Protein AF-A0A7J3FMJ5-F1 (afdb_monomer_lite)

Secondary structure (DSSP, 8-state):
--------SSSSSSS----------------S-TTTEEEEEEEEEPB-TTS-BSS-TTS---TT-EEEEEEEEEE-TTSEEEEEEEE--TTTEEEEEEEE-SSSEEEEEEEE-TTPPSS----EEEEEEE------------

Sequence (142 aa):
MRKACAALLSFMLLLLLCPAKPASSVEVQEYGDWMYIRATTVVSPLIDEYGWPTMNPDGTFYPNDAFKLGYIVEVDPSVNFEDVEVSYDWRTFIASDMSGWGGTSGYASFRVSLYAQPGTYAFTVTARANRTVDLGGSRGSS

Foldseek 3Di:
DDDDDDDDDPDPDPPPPPVPLPPPPPVPDDDDPVPFKDKDKDKAFDADPVRDGQADPSRHHDAFTKIKIKMAMGGHPQKAWDWKDKDWDCVQKPWPACPQGIDNIGMTMITGHNPHDDDDIDMDMDTDIGGDPCPPPPPPDD

Structure (mmCIF, N/CA/C/O backbone):
data_AF-A0A7J3FMJ5-F1
#
_entry.id   AF-A0A7J3FMJ5-F1
#
loop_
_atom_site.group_PDB
_atom_site.id
_atom_site.type_symbol
_atom_site.label_atom_id
_atom_site.label_alt_id
_atom_site.label_comp_id
_atom_site.label_asym_id
_atom_site.label_entity_id
_atom_site.label_seq_id
_atom_site.pdbx_PDB_ins_code
_atom_site.Cartn_x
_atom_site.Cartn_y
_atom_site.Cartn_z
_atom_site.occupancy
_atom_site.B_iso_or_equiv
_atom_site.auth_seq_id
_atom_site.auth_comp_id
_atom_site.auth_asym_id
_atom_site.auth_atom_id
_atom_site.pdbx_PDB_model_num
ATOM 1 N N . MET A 1 1 ? 21.664 -13.692 72.810 1.00 40.34 1 MET A N 1
ATOM 2 C CA . MET A 1 1 ? 22.157 -14.537 71.699 1.00 40.34 1 MET A CA 1
ATOM 3 C C . MET A 1 1 ? 21.304 -14.276 70.469 1.00 40.34 1 MET A C 1
ATOM 5 O O . MET A 1 1 ? 20.112 -14.048 70.602 1.00 40.34 1 MET A O 1
ATOM 9 N N . ARG A 1 2 ? 21.959 -14.200 69.309 1.00 44.50 2 ARG A N 1
ATOM 10 C CA . ARG A 1 2 ? 21.443 -13.763 68.003 1.00 44.50 2 ARG A CA 1
ATOM 11 C C . ARG A 1 2 ? 20.377 -14.719 67.448 1.00 44.50 2 ARG A C 1
ATOM 13 O O . ARG A 1 2 ? 20.531 -15.922 67.625 1.00 44.50 2 ARG A O 1
ATOM 20 N N . LYS A 1 3 ? 19.428 -14.189 66.666 1.00 41.38 3 LYS A N 1
ATOM 21 C CA . LYS A 1 3 ? 19.185 -14.578 65.259 1.00 41.38 3 LYS A CA 1
ATOM 22 C C . LYS A 1 3 ? 18.174 -13.616 64.621 1.00 41.38 3 LYS A C 1
ATOM 24 O O . LYS A 1 3 ? 16.982 -13.674 64.886 1.00 41.38 3 LYS A O 1
ATOM 29 N N . ALA A 1 4 ? 18.706 -12.711 63.802 1.00 48.16 4 ALA A N 1
ATOM 30 C CA . ALA A 1 4 ? 17.960 -11.955 62.808 1.00 48.16 4 ALA A CA 1
ATOM 31 C C . ALA A 1 4 ? 17.526 -12.904 61.679 1.00 48.16 4 ALA A C 1
ATOM 33 O O . ALA A 1 4 ? 18.305 -13.774 61.283 1.00 48.16 4 ALA A O 1
ATOM 34 N N . CYS A 1 5 ? 16.316 -12.734 61.153 1.00 42.12 5 CYS A N 1
ATOM 35 C CA . CYS A 1 5 ? 15.890 -13.392 59.925 1.00 42.12 5 CYS A CA 1
ATOM 36 C C . CYS A 1 5 ? 14.998 -12.461 59.103 1.00 42.12 5 CYS A C 1
ATOM 38 O O . CYS A 1 5 ? 14.047 -11.888 59.623 1.00 42.12 5 CYS A O 1
ATOM 40 N N . ALA A 1 6 ? 15.345 -12.381 57.819 1.00 46.75 6 ALA A N 1
ATOM 41 C CA . ALA A 1 6 ? 14.532 -11.929 56.696 1.00 46.75 6 ALA A CA 1
ATOM 42 C C . ALA A 1 6 ? 14.132 -10.444 56.664 1.00 46.75 6 ALA A C 1
ATOM 44 O O . ALA A 1 6 ? 12.973 -10.064 56.794 1.00 46.75 6 ALA A O 1
ATOM 45 N N . ALA A 1 7 ? 15.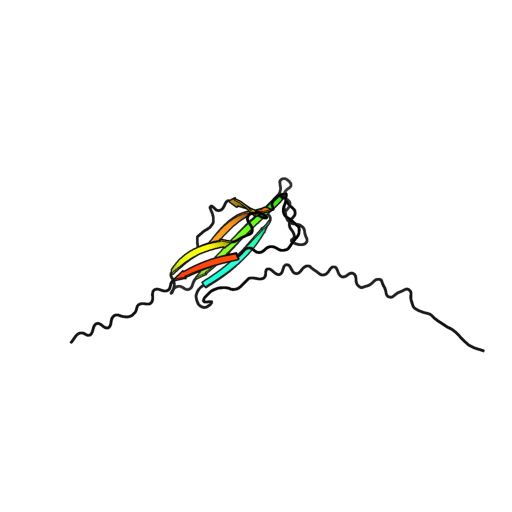127 -9.614 56.358 1.00 44.84 7 ALA A N 1
ATOM 46 C CA . ALA A 1 7 ? 14.912 -8.466 55.490 1.00 44.84 7 ALA A CA 1
ATOM 47 C C . ALA A 1 7 ? 14.637 -8.929 54.040 1.00 44.84 7 ALA A C 1
ATOM 49 O O . ALA A 1 7 ? 15.062 -10.014 53.646 1.00 44.84 7 ALA A O 1
ATOM 50 N N . LEU A 1 8 ? 14.034 -8.027 53.257 1.00 46.19 8 LEU A N 1
ATOM 51 C CA . LEU A 1 8 ? 14.088 -7.958 51.787 1.00 46.19 8 LEU A CA 1
ATOM 52 C C . LEU A 1 8 ? 13.274 -8.992 50.995 1.00 46.19 8 LEU A C 1
ATOM 54 O O . LEU A 1 8 ? 13.830 -9.882 50.363 1.00 46.19 8 LEU A O 1
ATOM 58 N N . LEU A 1 9 ? 11.957 -8.796 50.901 1.00 43.16 9 LEU A N 1
ATOM 59 C CA . LEU A 1 9 ? 11.187 -9.407 49.804 1.00 43.16 9 LEU A CA 1
ATOM 60 C C . LEU A 1 9 ? 10.005 -8.560 49.309 1.00 43.16 9 LEU A C 1
ATOM 62 O O . LEU A 1 9 ? 9.034 -9.093 48.792 1.00 43.16 9 LEU A O 1
ATOM 66 N N . SER A 1 10 ? 10.073 -7.232 49.467 1.00 44.75 10 SER A N 1
ATOM 67 C CA . SER A 1 10 ? 8.941 -6.348 49.133 1.00 44.75 10 SER A CA 1
ATOM 68 C C . SER A 1 10 ? 9.301 -5.112 48.299 1.00 44.75 10 SER A C 1
ATOM 70 O O . SER A 1 10 ? 8.491 -4.196 48.206 1.00 44.75 10 SER A O 1
ATOM 72 N N . PHE A 1 11 ? 10.488 -5.050 47.686 1.00 41.25 11 PHE A N 1
ATOM 73 C CA . PHE A 1 11 ? 10.911 -3.847 46.942 1.00 41.25 11 PHE A CA 1
ATOM 74 C C . PHE A 1 11 ? 11.569 -4.120 45.580 1.00 41.25 11 PHE A C 1
ATOM 76 O O . PHE A 1 11 ? 12.211 -3.247 45.008 1.00 41.25 11 PHE A O 1
ATOM 83 N N . MET A 1 12 ? 11.406 -5.332 45.045 1.00 42.91 12 MET A N 1
ATOM 84 C CA . MET A 1 12 ? 11.973 -5.744 43.754 1.00 42.91 12 MET A CA 1
ATOM 85 C C . MET A 1 12 ? 10.954 -6.526 42.916 1.00 42.91 12 MET A C 1
ATOM 87 O O . MET A 1 12 ? 11.233 -7.587 42.375 1.00 42.91 12 MET A O 1
ATOM 91 N N . LEU A 1 13 ? 9.732 -6.005 42.821 1.00 42.28 13 LEU A N 1
ATOM 92 C CA . LEU A 1 13 ? 8.751 -6.491 41.847 1.00 42.28 13 LEU A CA 1
ATOM 93 C C . LEU A 1 13 ? 7.909 -5.333 41.298 1.00 42.28 13 LEU A C 1
ATOM 95 O O . LEU A 1 13 ? 6.690 -5.410 41.231 1.00 42.28 13 LEU A O 1
ATOM 99 N N . LEU A 1 14 ? 8.567 -4.218 40.962 1.00 45.19 14 LEU A N 1
ATOM 100 C CA . LEU A 1 14 ? 7.906 -3.042 40.385 1.00 45.19 14 LEU A CA 1
ATOM 101 C C . LEU A 1 14 ? 8.765 -2.333 39.321 1.00 45.19 14 LEU A C 1
ATOM 103 O O . LEU A 1 14 ? 8.745 -1.112 39.226 1.00 45.19 14 LEU A O 1
ATOM 107 N N . LEU A 1 15 ? 9.565 -3.081 38.549 1.00 46.34 15 LEU A N 1
ATOM 108 C CA . LEU A 1 15 ? 10.499 -2.489 37.576 1.00 46.34 15 LEU A CA 1
ATOM 109 C C . LEU A 1 15 ? 10.658 -3.246 36.245 1.00 46.34 15 LEU A C 1
ATOM 111 O O . LEU A 1 15 ? 11.675 -3.083 35.586 1.00 46.34 15 LEU A O 1
ATOM 115 N N . LEU A 1 16 ? 9.675 -4.039 35.805 1.00 46.44 16 LEU A N 1
ATOM 116 C CA . LEU A 1 16 ? 9.738 -4.703 34.488 1.00 46.44 16 LEU A CA 1
ATOM 117 C C . LEU A 1 16 ? 8.382 -4.755 33.759 1.00 46.44 16 LEU A C 1
ATOM 119 O O . LEU A 1 16 ? 8.029 -5.751 33.142 1.00 46.44 16 LEU A O 1
ATOM 123 N N . LEU A 1 17 ? 7.629 -3.654 33.783 1.00 46.88 17 LEU A N 1
ATOM 124 C CA . LEU A 1 17 ? 6.648 -3.360 32.731 1.00 46.88 17 LEU A CA 1
ATOM 125 C C . LEU A 1 17 ? 7.280 -2.337 31.785 1.00 46.88 17 LEU A C 1
ATOM 127 O O . LEU A 1 17 ? 6.888 -1.176 31.739 1.00 46.88 17 LEU A O 1
ATOM 131 N N . CYS A 1 18 ? 8.307 -2.766 31.047 1.00 41.47 18 CYS A N 1
ATOM 132 C CA . CYS A 1 18 ? 8.585 -2.118 29.772 1.00 41.47 18 CYS A CA 1
ATOM 133 C C . CYS A 1 18 ? 7.378 -2.429 28.881 1.00 41.47 18 CYS A C 1
ATOM 135 O O . CYS A 1 18 ? 7.146 -3.615 28.629 1.00 41.47 18 CYS A O 1
ATOM 137 N N . PRO A 1 19 ? 6.608 -1.445 28.381 1.00 45.78 19 PRO A N 1
ATOM 138 C CA . PRO A 1 19 ? 5.838 -1.708 27.182 1.00 45.78 19 PRO A CA 1
ATOM 139 C C . PRO A 1 19 ? 6.877 -2.087 26.129 1.00 45.78 19 PRO A C 1
ATOM 141 O O . PRO A 1 19 ? 7.730 -1.275 25.762 1.00 45.78 19 PRO A O 1
ATOM 144 N N . ALA A 1 20 ? 6.885 -3.362 25.737 1.00 50.00 20 ALA A N 1
ATOM 145 C CA . ALA A 1 20 ? 7.608 -3.791 24.560 1.00 50.00 20 ALA A CA 1
ATOM 146 C C . ALA A 1 20 ? 7.129 -2.865 23.449 1.00 50.00 20 ALA A C 1
ATOM 148 O O . ALA A 1 20 ? 5.957 -2.892 23.084 1.00 50.00 20 ALA A O 1
ATOM 149 N N . LYS A 1 21 ? 8.011 -1.965 23.009 1.00 39.75 21 LYS A N 1
ATOM 150 C CA . LYS A 1 21 ? 7.793 -1.136 21.834 1.00 39.75 21 LYS A CA 1
ATOM 151 C C . LYS A 1 21 ? 7.372 -2.122 20.744 1.00 39.75 21 LYS A C 1
ATOM 153 O O . LYS A 1 21 ? 8.201 -2.985 20.437 1.00 39.75 21 LYS A O 1
ATOM 158 N N . PRO A 1 22 ? 6.127 -2.098 20.232 1.00 46.22 22 PRO A N 1
ATOM 159 C CA . PRO A 1 22 ? 5.824 -2.922 19.086 1.00 46.22 22 PRO A CA 1
ATOM 160 C C . PRO A 1 22 ? 6.773 -2.417 18.010 1.00 46.22 22 PRO A C 1
ATOM 162 O O . PRO A 1 22 ? 6.748 -1.248 17.620 1.00 46.22 22 PRO A O 1
ATOM 165 N N . ALA A 1 23 ? 7.723 -3.267 17.635 1.00 42.94 23 ALA A N 1
ATOM 166 C CA . ALA A 1 23 ? 8.428 -3.064 16.401 1.00 42.94 23 ALA A CA 1
ATOM 167 C C . ALA A 1 23 ? 7.322 -3.106 15.351 1.00 42.94 23 ALA A C 1
ATOM 169 O O . ALA A 1 23 ? 6.763 -4.167 15.084 1.00 42.94 23 ALA A O 1
ATOM 170 N N . SER A 1 24 ? 6.969 -1.956 14.787 1.00 42.03 24 SER A N 1
ATOM 171 C CA . SER A 1 24 ? 6.407 -1.917 13.449 1.00 42.03 24 SER A CA 1
ATOM 172 C C . SER A 1 24 ? 7.510 -2.409 12.514 1.00 42.03 24 SER A C 1
ATOM 174 O O . SER A 1 24 ? 8.164 -1.645 11.809 1.00 42.03 24 SER A O 1
ATOM 176 N N . SER A 1 25 ? 7.802 -3.709 12.575 1.00 36.41 25 SER A N 1
ATOM 177 C CA . SER A 1 25 ? 8.568 -4.374 11.546 1.00 36.41 25 SER A CA 1
ATOM 178 C C . SER A 1 25 ? 7.631 -4.435 10.357 1.00 36.41 25 SER A C 1
ATOM 180 O O . SER A 1 25 ? 6.811 -5.341 10.221 1.00 36.41 25 SER A O 1
ATOM 182 N N . VAL A 1 26 ? 7.725 -3.416 9.512 1.00 39.09 26 VAL A N 1
ATOM 183 C CA . VAL A 1 26 ? 7.465 -3.606 8.095 1.00 39.09 26 VAL A CA 1
ATOM 184 C C . VAL A 1 26 ? 8.504 -4.637 7.665 1.00 39.09 26 VAL A C 1
ATOM 186 O O . VAL A 1 26 ? 9.650 -4.294 7.383 1.00 39.09 26 VAL A O 1
ATOM 189 N N . GLU A 1 27 ? 8.150 -5.920 7.745 1.00 31.56 27 GLU A N 1
ATOM 190 C CA . GLU A 1 27 ? 8.895 -6.947 7.034 1.00 31.56 27 GLU A CA 1
ATOM 191 C C . GLU A 1 27 ? 8.679 -6.649 5.557 1.00 31.56 27 GLU A C 1
ATOM 193 O O . GLU A 1 27 ? 7.637 -6.946 4.974 1.00 31.56 27 GLU A O 1
ATOM 198 N N . VAL A 1 28 ? 9.654 -5.960 4.969 1.00 40.00 28 VAL A N 1
ATOM 199 C CA . VAL A 1 28 ? 9.767 -5.868 3.522 1.00 40.00 28 VAL A CA 1
ATOM 200 C C . VAL A 1 28 ? 10.086 -7.282 3.067 1.00 40.00 28 VAL A C 1
ATOM 202 O O . VAL A 1 28 ? 11.200 -7.765 3.250 1.00 40.00 28 VAL A O 1
ATOM 205 N N . GLN A 1 29 ? 9.073 -7.984 2.566 1.00 34.41 29 GLN A N 1
ATOM 206 C CA . GLN A 1 29 ? 9.279 -9.306 2.009 1.00 34.41 29 GLN A CA 1
ATOM 207 C C . GLN A 1 29 ? 9.856 -9.158 0.601 1.00 34.41 29 GLN A C 1
ATOM 209 O O . GLN A 1 29 ? 9.264 -8.559 -0.295 1.00 34.41 29 GLN A O 1
ATOM 214 N N . GLU A 1 30 ? 11.062 -9.683 0.459 1.00 40.75 30 GLU A N 1
ATOM 215 C CA . GLU A 1 30 ? 11.980 -9.469 -0.646 1.00 40.75 30 GLU A CA 1
ATOM 216 C C . GLU A 1 30 ? 11.767 -10.517 -1.769 1.00 40.75 30 GLU A C 1
ATOM 218 O O . GLU A 1 30 ? 12.114 -11.681 -1.585 1.00 40.75 30 GLU A O 1
ATOM 223 N N . TYR A 1 31 ? 11.218 -10.141 -2.941 1.00 37.06 31 TYR A N 1
ATOM 224 C CA . TYR A 1 31 ? 11.038 -11.051 -4.097 1.00 37.06 31 TYR A CA 1
ATOM 225 C C . TYR A 1 31 ? 11.422 -10.403 -5.444 1.00 37.06 31 TYR A C 1
ATOM 227 O O . TYR A 1 31 ? 10.854 -9.380 -5.818 1.00 37.06 31 TYR A O 1
ATOM 235 N N . GLY A 1 32 ? 12.338 -11.028 -6.199 1.00 47.25 32 GLY A N 1
ATOM 236 C CA . GLY A 1 32 ? 12.712 -10.638 -7.572 1.00 47.25 32 GLY A CA 1
ATOM 237 C C . GLY A 1 32 ? 14.195 -10.864 -7.896 1.00 47.25 32 GLY A C 1
ATOM 238 O O . GLY A 1 32 ? 14.963 -11.225 -7.013 1.00 47.25 32 GLY A O 1
ATOM 239 N N . ASP A 1 33 ? 14.615 -10.650 -9.147 1.00 51.34 33 ASP A N 1
ATOM 240 C CA . ASP A 1 33 ? 16.038 -10.528 -9.507 1.00 51.34 33 ASP A CA 1
ATOM 241 C C . ASP A 1 33 ? 16.537 -9.135 -9.075 1.00 51.34 33 ASP A C 1
ATOM 243 O O . ASP A 1 33 ? 16.481 -8.154 -9.821 1.00 51.34 33 ASP A O 1
ATOM 247 N N . TRP A 1 34 ? 17.014 -9.059 -7.829 1.00 55.25 34 TRP A N 1
ATOM 248 C CA . TRP A 1 34 ? 17.457 -7.859 -7.093 1.00 55.25 34 TRP A CA 1
ATOM 249 C C . TRP A 1 34 ? 18.432 -6.941 -7.829 1.00 55.25 34 TRP A C 1
ATOM 251 O O . TRP A 1 34 ? 18.626 -5.799 -7.420 1.00 55.25 34 TRP A O 1
ATOM 261 N N . MET A 1 35 ? 19.085 -7.426 -8.885 1.00 59.78 35 MET A N 1
ATOM 262 C CA . MET A 1 35 ? 20.033 -6.614 -9.639 1.00 59.78 35 MET A CA 1
ATOM 263 C C . MET A 1 35 ? 19.372 -5.469 -10.408 1.00 59.78 35 MET A C 1
ATOM 265 O O . MET A 1 35 ? 20.060 -4.491 -10.682 1.00 59.78 35 MET A O 1
ATOM 269 N N . TYR A 1 36 ? 18.084 -5.572 -10.758 1.00 70.88 36 TYR A N 1
ATOM 270 C CA . TYR A 1 36 ? 17.484 -4.662 -11.742 1.00 70.88 36 TYR A CA 1
ATOM 271 C C . TYR A 1 36 ? 16.147 -4.038 -11.338 1.00 70.88 36 TYR A C 1
ATOM 273 O O . TYR A 1 36 ? 15.686 -3.126 -12.022 1.00 70.88 36 TYR A O 1
ATOM 281 N N . ILE A 1 37 ? 15.519 -4.502 -10.254 1.00 82.94 37 ILE A N 1
ATOM 282 C CA . ILE A 1 37 ? 14.255 -3.947 -9.768 1.00 82.94 37 ILE A CA 1
ATOM 283 C C . ILE A 1 37 ? 14.194 -3.961 -8.240 1.00 82.94 37 ILE A C 1
ATOM 285 O O . ILE A 1 37 ? 14.539 -4.953 -7.598 1.00 82.94 37 ILE A O 1
ATOM 289 N N . ARG A 1 38 ? 13.729 -2.858 -7.652 1.00 86.44 38 ARG A N 1
ATOM 290 C CA . ARG A 1 38 ? 13.478 -2.724 -6.213 1.00 86.44 38 ARG A CA 1
ATOM 291 C C . ARG A 1 38 ? 12.170 -1.977 -5.993 1.00 86.44 38 ARG A C 1
ATOM 293 O O . ARG A 1 38 ? 12.006 -0.877 -6.501 1.00 86.44 38 ARG A O 1
ATOM 300 N N . ALA A 1 39 ? 11.270 -2.534 -5.186 1.00 87.50 39 ALA A N 1
ATOM 301 C CA . ALA A 1 39 ? 10.048 -1.857 -4.757 1.00 87.50 39 ALA A CA 1
ATOM 302 C C . ALA A 1 39 ? 10.148 -1.452 -3.280 1.00 87.50 39 ALA A C 1
ATOM 304 O O . ALA A 1 39 ? 10.498 -2.264 -2.427 1.00 87.50 39 ALA A O 1
ATOM 305 N N . THR A 1 40 ? 9.817 -0.200 -2.978 1.00 91.00 40 THR A N 1
ATOM 306 C CA . THR A 1 40 ? 9.709 0.332 -1.616 1.00 91.00 40 THR A CA 1
ATOM 307 C C . THR A 1 40 ? 8.269 0.740 -1.363 1.00 91.00 40 THR A C 1
ATOM 309 O O . THR A 1 40 ? 7.684 1.455 -2.174 1.00 91.00 40 THR A O 1
ATOM 312 N N . THR A 1 41 ? 7.701 0.321 -0.235 1.00 92.62 41 THR A N 1
ATOM 313 C CA . THR A 1 41 ? 6.310 0.609 0.134 1.00 92.62 41 THR A CA 1
ATOM 314 C C . THR A 1 41 ? 6.221 1.483 1.374 1.00 92.62 41 THR A C 1
ATOM 316 O O . THR A 1 41 ? 7.028 1.354 2.294 1.00 92.62 41 THR A O 1
ATOM 319 N N . VAL A 1 42 ? 5.193 2.323 1.437 1.00 94.00 42 VAL A N 1
ATOM 320 C CA . VAL A 1 42 ? 4.886 3.158 2.599 1.00 94.00 42 VAL A CA 1
ATOM 321 C C . VAL A 1 42 ? 3.400 3.089 2.921 1.00 94.00 42 VAL A C 1
ATOM 323 O O . VAL A 1 42 ? 2.554 3.183 2.036 1.00 94.00 42 VAL A O 1
ATOM 326 N N . VAL A 1 43 ? 3.081 2.954 4.205 1.00 94.69 43 VAL A N 1
ATOM 327 C CA . VAL A 1 43 ? 1.715 3.090 4.712 1.00 94.69 43 VAL A CA 1
ATOM 328 C C . VAL A 1 43 ? 1.571 4.482 5.311 1.00 94.69 43 VAL A C 1
ATOM 330 O O . VAL A 1 43 ? 2.409 4.918 6.097 1.00 94.69 43 VAL A O 1
ATOM 333 N N . SER A 1 44 ? 0.530 5.206 4.917 1.00 94.75 44 SER A N 1
ATOM 334 C CA . SER A 1 44 ? 0.224 6.544 5.426 1.00 94.75 44 SER A CA 1
ATOM 335 C C . SER A 1 44 ? -1.229 6.594 5.888 1.00 94.75 44 SER A C 1
ATOM 337 O O . SER A 1 44 ? -2.118 6.407 5.054 1.00 94.75 44 SER A O 1
ATOM 339 N N . PRO A 1 45 ? -1.510 6.834 7.179 1.00 94.81 45 PRO A N 1
ATOM 340 C CA . PRO A 1 45 ? -2.886 6.956 7.646 1.00 94.81 45 PRO A CA 1
ATOM 341 C C . PRO A 1 45 ? -3.581 8.150 6.992 1.00 94.81 45 PRO A C 1
ATOM 343 O O . PRO A 1 45 ? -2.947 9.170 6.704 1.00 94.81 45 PRO A O 1
ATOM 346 N N . LEU A 1 46 ? -4.885 8.025 6.751 1.00 94.50 46 LEU A N 1
ATOM 347 C CA . LEU A 1 46 ? -5.700 9.167 6.357 1.00 94.50 46 LEU A CA 1
ATOM 348 C C . LEU A 1 46 ? -6.060 10.010 7.578 1.00 94.50 46 LEU A C 1
ATOM 350 O O . LEU A 1 46 ? -5.881 9.599 8.721 1.00 94.50 46 LEU A O 1
ATOM 354 N N . ILE A 1 47 ? -6.537 11.219 7.303 1.00 94.19 47 ILE A N 1
ATOM 355 C CA . ILE A 1 47 ? -6.993 12.157 8.319 1.00 94.19 47 ILE A CA 1
ATOM 356 C C . ILE A 1 47 ? -8.514 12.039 8.444 1.00 94.19 47 ILE A C 1
ATOM 358 O O . ILE A 1 47 ? -9.212 11.984 7.427 1.00 94.19 47 ILE A O 1
ATOM 362 N N . ASP A 1 48 ? -9.012 11.967 9.675 1.00 89.19 48 ASP A N 1
ATOM 363 C CA . ASP A 1 48 ? -10.438 11.960 9.984 1.00 89.19 48 ASP A CA 1
ATOM 364 C C . ASP A 1 48 ? -11.073 13.359 9.855 1.00 89.19 48 ASP A C 1
ATOM 366 O O . ASP A 1 48 ? -10.428 14.353 9.517 1.00 89.19 48 ASP A O 1
ATOM 370 N N . GLU A 1 49 ? -12.374 13.447 10.128 1.00 90.56 49 GLU A N 1
ATOM 371 C CA . GLU A 1 49 ? -13.132 14.705 10.081 1.00 90.56 49 GLU A CA 1
ATOM 372 C C . GLU A 1 49 ? -12.685 15.751 11.121 1.00 90.56 49 GLU A C 1
ATOM 374 O O . GLU A 1 49 ? -13.009 16.931 10.985 1.00 90.56 49 GLU A O 1
ATOM 379 N N . TYR A 1 50 ? -11.914 15.340 12.130 1.00 91.75 50 TYR A N 1
ATOM 380 C CA . TYR A 1 50 ? -11.403 16.181 13.209 1.00 91.75 50 TYR A CA 1
ATOM 381 C C . TYR A 1 50 ? -9.936 16.589 13.007 1.00 91.75 50 TYR A C 1
ATOM 383 O O . TYR A 1 50 ? -9.392 17.326 13.831 1.00 91.75 50 TYR A O 1
ATOM 391 N N . GLY A 1 51 ? -9.295 16.154 11.918 1.00 92.94 51 GLY A N 1
ATOM 392 C CA . GLY A 1 51 ? -7.904 16.486 11.619 1.00 92.94 51 GLY A CA 1
ATOM 393 C C . GLY A 1 51 ? -6.876 15.518 12.214 1.00 92.94 51 GLY A C 1
ATOM 394 O O . GLY A 1 51 ? -5.680 15.811 12.154 1.00 92.94 51 GLY A O 1
ATOM 395 N N . TRP A 1 52 ? -7.299 14.375 12.760 1.00 90.94 52 TRP A N 1
ATOM 396 C CA . TRP A 1 52 ? -6.411 13.384 13.369 1.00 90.94 52 TRP A CA 1
ATOM 397 C C . TRP A 1 52 ? -6.123 12.209 12.429 1.00 90.94 52 TRP A C 1
ATOM 399 O O . TRP A 1 52 ? -6.997 11.810 11.659 1.00 90.94 52 TRP A O 1
ATOM 409 N N . PRO A 1 53 ? -4.914 11.619 12.472 1.00 93.62 53 PRO A N 1
ATOM 410 C CA . PRO A 1 53 ? -4.650 10.365 11.780 1.00 93.62 53 PRO A CA 1
ATOM 411 C C . PRO A 1 53 ? -5.602 9.267 12.259 1.00 93.62 53 PRO A C 1
ATOM 413 O O . PRO A 1 53 ? -5.727 9.042 13.461 1.00 93.62 53 PRO A O 1
ATOM 416 N N . THR A 1 54 ? -6.194 8.514 11.335 1.00 93.50 54 THR A N 1
ATOM 417 C CA . THR A 1 54 ? -7.001 7.318 11.633 1.00 93.50 54 THR A CA 1
ATOM 418 C C . THR A 1 54 ? -6.113 6.120 11.992 1.00 93.50 54 THR A C 1
ATOM 420 O O . THR A 1 54 ? -6.351 5.008 11.547 1.00 93.50 54 THR A O 1
ATOM 423 N N . MET A 1 55 ? -4.985 6.341 12.652 1.00 94.56 55 MET A N 1
ATOM 424 C CA . MET A 1 55 ? -4.084 5.283 13.090 1.00 94.56 55 MET A CA 1
ATOM 425 C C . MET A 1 55 ? -3.720 5.574 14.524 1.00 94.56 55 MET A C 1
ATOM 427 O O . MET A 1 55 ? -3.455 6.720 14.901 1.00 94.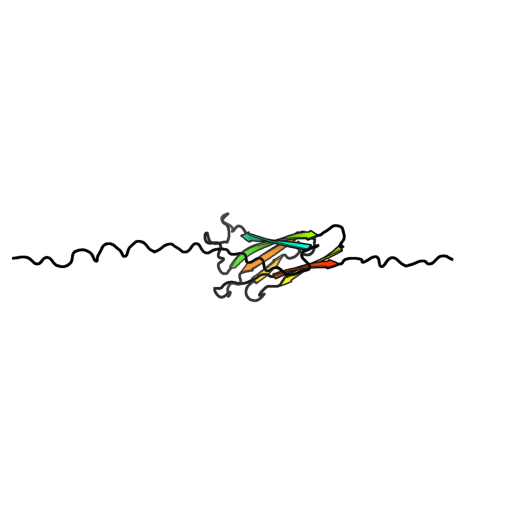56 55 MET A O 1
ATOM 431 N N . ASN A 1 56 ? -3.689 4.517 15.315 1.00 90.12 56 ASN A N 1
ATOM 432 C CA . ASN A 1 56 ? -3.346 4.617 16.711 1.00 90.12 56 ASN A CA 1
ATOM 433 C C . ASN A 1 56 ? -1.897 5.095 16.881 1.00 90.12 56 ASN A C 1
ATOM 435 O O . ASN A 1 56 ? -1.043 4.837 16.025 1.00 90.12 56 ASN A O 1
ATOM 439 N N . PRO A 1 57 ? -1.570 5.743 18.013 1.00 89.44 57 PRO A N 1
ATOM 440 C CA . PRO A 1 57 ? -0.201 6.167 18.306 1.00 89.44 57 PRO A CA 1
ATOM 441 C C . PRO A 1 57 ? 0.831 5.028 18.310 1.00 89.44 57 PRO A C 1
ATOM 443 O O . PRO A 1 57 ? 2.025 5.284 18.174 1.00 89.44 57 PRO A O 1
ATOM 446 N N . ASP A 1 58 ? 0.384 3.782 18.480 1.00 90.31 58 ASP A N 1
ATOM 447 C CA . ASP A 1 58 ? 1.218 2.578 18.440 1.00 90.31 58 ASP A CA 1
ATOM 448 C C . ASP A 1 58 ? 1.401 1.990 17.026 1.00 90.31 58 ASP A C 1
ATOM 450 O O . ASP A 1 58 ? 2.095 0.986 16.869 1.00 90.31 58 ASP A O 1
ATOM 454 N N . GLY A 1 59 ? 0.819 2.618 15.998 1.00 88.88 59 GLY A N 1
ATOM 455 C CA . GLY A 1 59 ? 0.894 2.185 14.602 1.00 88.88 59 GLY A CA 1
ATOM 456 C C . GLY A 1 59 ? -0.154 1.145 14.196 1.00 88.88 59 GLY A C 1
ATOM 457 O O . GLY A 1 59 ? -0.107 0.657 13.068 1.00 88.88 59 GLY A O 1
ATOM 458 N N . THR A 1 60 ? -1.084 0.788 15.086 1.00 94.69 60 THR A N 1
ATOM 459 C CA . THR A 1 60 ? -2.194 -0.120 14.768 1.00 94.69 60 THR A CA 1
ATOM 460 C C . THR A 1 60 ? -3.393 0.621 14.176 1.00 94.69 60 THR A C 1
ATOM 462 O O . THR A 1 60 ? -3.520 1.840 14.296 1.00 94.69 60 THR A O 1
ATOM 465 N N . PHE A 1 61 ? -4.293 -0.133 13.547 1.00 95.69 61 PHE A N 1
ATOM 466 C CA . PHE A 1 61 ? -5.538 0.376 12.976 1.00 95.69 61 PHE A CA 1
ATOM 467 C C . PHE A 1 61 ? -6.732 -0.316 13.635 1.00 95.69 61 PHE A C 1
ATOM 469 O O . PHE A 1 61 ? -6.706 -1.529 13.869 1.00 95.69 61 PHE A O 1
ATOM 476 N N . TYR A 1 62 ? -7.788 0.442 13.905 1.00 94.94 62 TYR A N 1
ATOM 477 C CA . TYR A 1 62 ? -9.099 -0.071 14.269 1.00 94.94 62 TYR A CA 1
ATOM 478 C C . TYR A 1 62 ? -9.936 -0.412 13.028 1.00 94.94 62 TYR A C 1
ATOM 480 O O . TYR A 1 62 ? -9.673 0.067 11.920 1.00 94.94 62 TYR A O 1
ATOM 488 N N . PRO A 1 63 ? -10.993 -1.229 13.192 1.00 96.38 63 PRO A N 1
ATOM 489 C CA . PRO A 1 63 ? -12.021 -1.361 12.171 1.00 96.38 63 PRO A CA 1
ATOM 490 C C . PRO A 1 63 ? -12.541 0.012 11.730 1.00 96.38 63 PRO A C 1
ATOM 492 O O . PRO A 1 63 ? -12.754 0.890 12.561 1.00 96.38 63 PRO A O 1
ATOM 495 N N . ASN A 1 64 ? -12.794 0.161 10.428 1.00 94.81 64 ASN A N 1
ATOM 496 C CA . ASN A 1 64 ? -13.185 1.400 9.747 1.00 94.81 64 ASN A CA 1
ATOM 497 C C . ASN A 1 64 ? -12.079 2.443 9.524 1.00 94.81 64 ASN A C 1
ATOM 499 O O . ASN A 1 64 ? -12.332 3.389 8.775 1.00 94.81 64 ASN A O 1
ATOM 503 N N . ASP A 1 65 ? -10.879 2.286 10.078 1.00 96.06 65 ASP A N 1
ATOM 504 C CA . ASP A 1 65 ? -9.775 3.203 9.784 1.00 96.06 65 ASP A CA 1
ATOM 505 C C . ASP A 1 65 ? -9.359 3.132 8.312 1.00 96.06 65 ASP A C 1
ATOM 507 O O . ASP A 1 65 ? -9.539 2.110 7.642 1.00 96.06 65 ASP A O 1
ATOM 511 N N . ALA A 1 66 ? -8.807 4.226 7.787 1.00 95.94 66 ALA A N 1
ATOM 512 C CA . ALA A 1 66 ? -8.431 4.324 6.385 1.00 95.94 66 ALA A CA 1
ATOM 513 C C . ALA A 1 66 ? -6.971 4.747 6.207 1.00 95.94 66 ALA A C 1
ATOM 515 O O . ALA A 1 66 ? -6.424 5.553 6.950 1.00 95.94 66 ALA A O 1
ATOM 516 N N . PHE A 1 67 ? -6.313 4.219 5.187 1.00 96.69 67 PHE A N 1
ATOM 517 C CA . PHE A 1 67 ? -4.913 4.529 4.917 1.00 96.69 67 PHE A CA 1
ATOM 518 C C . PHE A 1 67 ? -4.626 4.490 3.423 1.00 96.69 67 PHE A C 1
ATOM 520 O O . PHE A 1 67 ? -5.388 3.934 2.631 1.00 96.69 67 PHE A O 1
ATOM 527 N N . LYS A 1 68 ? -3.501 5.084 3.038 1.00 96.69 68 LYS A N 1
ATOM 528 C CA . LYS A 1 68 ? -2.894 4.922 1.723 1.00 96.69 68 LYS A CA 1
ATOM 529 C C . LYS A 1 68 ? -1.730 3.952 1.816 1.00 96.69 68 LYS A C 1
ATOM 531 O O . LYS A 1 68 ? -0.874 4.103 2.686 1.00 96.69 68 LYS A O 1
ATOM 536 N N . LEU A 1 69 ? -1.685 3.000 0.895 1.00 96.69 69 LEU A N 1
ATOM 537 C CA . LEU A 1 69 ? -0.478 2.250 0.579 1.00 96.69 69 LEU A CA 1
ATOM 538 C C . LEU A 1 69 ? 0.149 2.901 -0.650 1.00 96.69 69 LEU A C 1
ATOM 540 O O . LEU A 1 69 ? -0.442 2.884 -1.729 1.00 96.69 69 LEU A O 1
ATOM 544 N N . GLY A 1 70 ? 1.312 3.510 -0.4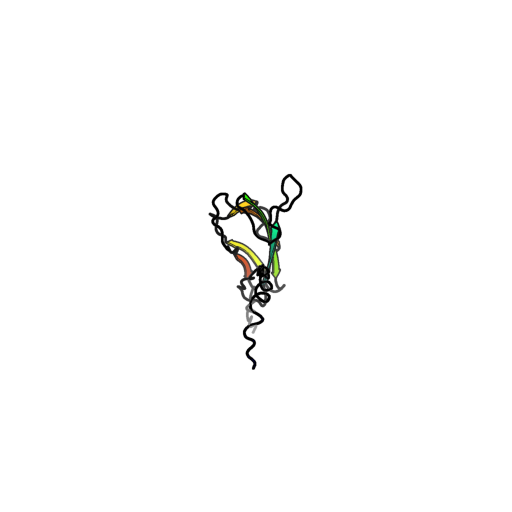70 1.00 95.94 70 GLY A N 1
ATOM 545 C CA . GLY A 1 70 ? 2.133 4.043 -1.548 1.00 95.94 70 GLY A CA 1
ATOM 546 C C . GLY A 1 70 ? 3.278 3.099 -1.882 1.00 95.94 70 GLY A C 1
ATOM 547 O O . GLY A 1 70 ? 3.740 2.345 -1.022 1.00 95.94 70 GLY A O 1
ATOM 548 N N . TYR A 1 71 ? 3.769 3.173 -3.112 1.00 94.62 71 TYR A N 1
ATOM 549 C CA . TYR A 1 71 ? 4.985 2.482 -3.515 1.00 94.62 71 TYR A CA 1
ATOM 550 C C . TYR A 1 71 ? 5.806 3.302 -4.512 1.00 94.62 71 TYR A C 1
ATOM 552 O O . TYR A 1 71 ? 5.286 4.155 -5.237 1.00 94.62 71 TYR A O 1
ATOM 560 N N . ILE A 1 72 ? 7.100 2.997 -4.555 1.00 95.00 72 ILE A N 1
ATOM 561 C CA . ILE A 1 72 ? 8.050 3.449 -5.571 1.00 95.00 72 ILE A CA 1
ATOM 562 C C . ILE A 1 72 ? 8.852 2.228 -6.022 1.00 95.00 72 ILE A C 1
ATOM 564 O O . ILE A 1 72 ? 9.334 1.459 -5.192 1.00 95.00 72 ILE A O 1
ATOM 568 N N . VAL A 1 73 ? 8.982 2.056 -7.330 1.00 91.94 73 VAL A N 1
ATOM 569 C CA . VAL A 1 73 ? 9.780 1.033 -7.997 1.00 91.94 73 VAL A CA 1
ATOM 570 C C . VAL A 1 73 ? 10.976 1.712 -8.650 1.00 91.94 73 VAL A C 1
ATOM 572 O O . VAL A 1 73 ? 10.831 2.568 -9.522 1.00 91.94 73 VAL A O 1
ATOM 575 N N . GLU A 1 74 ? 12.162 1.301 -8.235 1.00 91.00 74 GLU A N 1
ATOM 576 C CA . GLU A 1 74 ? 13.426 1.637 -8.872 1.00 91.00 74 GLU A CA 1
ATOM 577 C C . GLU A 1 74 ? 13.755 0.530 -9.872 1.00 91.00 74 GLU A C 1
ATOM 579 O O . GLU A 1 74 ? 13.725 -0.653 -9.528 1.00 91.00 74 GLU A O 1
ATOM 584 N N . VAL A 1 75 ? 14.033 0.916 -11.116 1.00 88.38 75 VAL A N 1
ATOM 585 C CA . VAL A 1 75 ? 14.289 -0.006 -12.226 1.00 88.38 75 VAL A CA 1
ATOM 586 C C . VAL A 1 75 ? 15.604 0.386 -12.887 1.00 88.38 75 VAL A C 1
ATOM 588 O O . VAL A 1 75 ? 15.842 1.568 -13.146 1.00 88.38 75 VAL A O 1
ATOM 591 N N . ASP A 1 76 ? 16.465 -0.592 -13.145 1.00 86.19 76 ASP A N 1
ATOM 592 C CA . ASP A 1 76 ? 17.713 -0.365 -13.866 1.00 86.19 76 ASP A CA 1
ATOM 593 C C . ASP A 1 76 ? 17.439 0.058 -15.323 1.00 86.19 76 ASP A C 1
ATOM 595 O O . ASP A 1 76 ? 16.534 -0.488 -15.959 1.00 86.19 76 ASP A O 1
ATOM 599 N N . PRO A 1 77 ? 18.231 0.977 -15.906 1.00 83.69 77 PRO A N 1
ATOM 600 C CA . PRO A 1 77 ? 18.025 1.431 -17.283 1.00 83.69 77 PRO A CA 1
ATOM 601 C C . PRO A 1 77 ? 18.079 0.332 -18.360 1.00 83.69 77 PRO A C 1
ATOM 603 O O . PRO A 1 77 ? 17.643 0.567 -19.484 1.00 83.69 77 PRO A O 1
ATOM 606 N N . SER A 1 78 ? 18.653 -0.838 -18.061 1.00 82.75 78 SER A N 1
ATOM 607 C CA . SER A 1 78 ? 18.785 -1.969 -18.990 1.00 82.75 78 SER A CA 1
ATOM 608 C C . SER A 1 78 ? 17.566 -2.896 -19.048 1.00 82.75 78 SER A C 1
ATOM 610 O O . SER A 1 78 ? 17.575 -3.861 -19.820 1.00 82.75 78 SER A O 1
ATOM 612 N N . VAL A 1 79 ? 16.520 -2.624 -18.262 1.00 82.56 79 VAL A N 1
ATOM 613 C CA . VAL A 1 79 ? 15.277 -3.401 -18.262 1.00 82.56 79 VAL A CA 1
ATOM 614 C C . VAL A 1 79 ? 14.062 -2.490 -18.436 1.00 82.56 79 VAL A C 1
ATOM 616 O O . VAL A 1 79 ? 14.065 -1.322 -18.058 1.00 82.56 79 VAL A O 1
ATOM 619 N N . ASN A 1 80 ? 13.002 -3.032 -19.024 1.00 85.69 80 ASN A N 1
ATOM 620 C CA . ASN A 1 80 ? 11.743 -2.332 -19.231 1.00 85.69 80 ASN A CA 1
ATOM 621 C C . ASN A 1 80 ? 10.775 -2.702 -18.109 1.00 85.69 80 ASN A C 1
ATOM 623 O O . ASN A 1 80 ? 10.489 -3.882 -17.915 1.00 85.69 80 ASN A O 1
ATOM 627 N N . PHE A 1 81 ? 10.271 -1.703 -17.385 1.00 89.44 81 PHE A N 1
ATOM 628 C CA . PHE A 1 81 ? 9.178 -1.894 -16.432 1.00 89.44 81 PHE A CA 1
ATOM 629 C C . PHE A 1 81 ? 7.922 -2.382 -17.161 1.00 89.44 81 PHE A C 1
ATOM 631 O O . PHE A 1 81 ? 7.576 -1.842 -18.213 1.00 89.44 81 PHE A O 1
ATOM 638 N N . GLU A 1 82 ? 7.245 -3.379 -16.599 1.00 90.56 82 GLU A N 1
ATOM 639 C CA . GLU A 1 82 ? 6.021 -3.941 -17.171 1.00 90.56 82 GLU A CA 1
ATOM 640 C C . GLU A 1 82 ? 4.799 -3.495 -16.371 1.00 90.56 82 GLU A C 1
ATOM 642 O O . GLU A 1 82 ? 3.948 -2.773 -16.890 1.00 90.56 82 GLU A O 1
ATOM 647 N N . ASP A 1 83 ? 4.722 -3.907 -15.107 1.00 91.75 83 ASP A N 1
ATOM 648 C CA . ASP A 1 83 ? 3.579 -3.641 -14.247 1.00 91.75 83 ASP A CA 1
ATOM 649 C C . ASP A 1 83 ? 3.938 -3.692 -12.756 1.00 91.75 83 ASP A C 1
ATOM 651 O O . ASP A 1 83 ? 5.064 -3.991 -12.337 1.00 91.75 83 ASP A O 1
ATOM 655 N N . VAL A 1 84 ? 2.936 -3.374 -11.942 1.00 93.06 84 VAL A N 1
ATOM 656 C CA . VAL A 1 84 ? 2.964 -3.597 -10.504 1.00 93.06 84 VAL A CA 1
ATOM 657 C C . VAL A 1 84 ? 1.587 -3.992 -10.005 1.00 93.06 84 VAL A C 1
ATOM 659 O O . VAL A 1 84 ? 0.571 -3.360 -10.301 1.00 93.06 84 VAL A O 1
ATOM 662 N N . GLU A 1 85 ? 1.564 -5.028 -9.187 1.00 92.75 85 GLU A N 1
ATOM 663 C CA . GLU A 1 85 ? 0.367 -5.612 -8.608 1.00 92.75 85 GLU A CA 1
ATOM 664 C C . GLU A 1 85 ? 0.416 -5.520 -7.085 1.00 92.75 85 GLU A C 1
ATOM 666 O O . GLU A 1 85 ? 1.485 -5.442 -6.475 1.00 92.75 85 GLU A O 1
ATOM 671 N N . VAL A 1 86 ? -0.763 -5.546 -6.464 1.00 94.06 86 VAL A N 1
ATOM 672 C CA . VAL A 1 86 ? -0.904 -5.667 -5.015 1.00 94.06 86 VAL A CA 1
ATOM 673 C C . VAL A 1 86 ? -1.848 -6.805 -4.670 1.00 94.06 86 VAL A C 1
ATOM 675 O O . VAL A 1 86 ? -2.945 -6.910 -5.218 1.00 94.06 86 VAL A O 1
ATOM 678 N N . SER A 1 87 ? -1.420 -7.641 -3.732 1.00 94.69 87 SER A N 1
ATOM 679 C CA . SER A 1 87 ? -2.219 -8.704 -3.132 1.00 94.69 87 SER A CA 1
ATOM 680 C C . SER A 1 87 ? -2.428 -8.418 -1.648 1.00 94.69 87 SER A C 1
ATOM 682 O O . SER A 1 87 ? -1.510 -7.973 -0.956 1.00 94.69 87 SER A O 1
ATOM 684 N N . TYR A 1 88 ? -3.650 -8.640 -1.173 1.00 95.75 88 TYR A N 1
ATOM 685 C CA . TYR A 1 88 ? -4.078 -8.381 0.199 1.00 95.75 88 TYR A CA 1
ATOM 686 C C . TYR A 1 88 ? -5.341 -9.188 0.530 1.00 95.75 88 TYR A C 1
ATOM 688 O O . TYR A 1 88 ? -6.039 -9.682 -0.360 1.00 95.75 88 TYR A O 1
ATOM 696 N N . ASP A 1 89 ? -5.664 -9.307 1.818 1.00 97.44 89 ASP A N 1
ATOM 697 C CA . ASP A 1 89 ? -6.919 -9.920 2.256 1.00 97.44 89 ASP A CA 1
ATOM 698 C C . ASP A 1 89 ? -8.104 -8.962 2.048 1.00 97.44 89 ASP A C 1
ATOM 700 O O . ASP A 1 89 ? -8.371 -8.080 2.865 1.00 97.44 89 ASP A O 1
ATOM 704 N N . TRP A 1 90 ? -8.845 -9.165 0.960 1.00 95.88 90 TRP A N 1
ATOM 705 C CA . TRP A 1 90 ? -10.014 -8.360 0.588 1.00 95.88 90 TRP A CA 1
ATOM 706 C C . TRP A 1 90 ? -11.189 -8.449 1.576 1.00 95.88 90 TRP A C 1
ATOM 708 O O . TRP A 1 90 ? -12.100 -7.622 1.5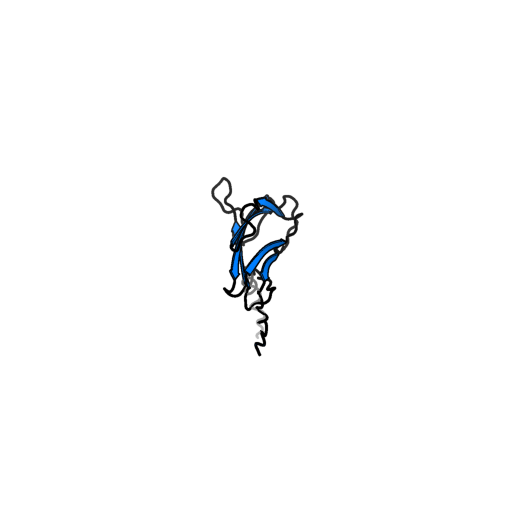23 1.00 95.88 90 TRP A O 1
ATOM 718 N N . ARG A 1 91 ? -11.211 -9.440 2.480 1.00 95.19 91 ARG A N 1
ATOM 719 C CA . ARG A 1 91 ? -12.231 -9.520 3.545 1.00 95.19 91 ARG A CA 1
ATOM 720 C C . ARG A 1 91 ? -11.907 -8.583 4.705 1.00 95.19 91 ARG A C 1
ATOM 722 O O . ARG A 1 91 ? -12.817 -8.116 5.393 1.00 95.19 91 ARG A O 1
ATOM 729 N N . THR A 1 92 ? -10.621 -8.312 4.895 1.00 97.56 92 THR A N 1
ATOM 730 C CA . THR A 1 92 ? -10.094 -7.442 5.946 1.00 97.56 92 THR A CA 1
ATOM 731 C C . THR A 1 92 ? -9.922 -6.009 5.452 1.00 97.56 92 THR A C 1
ATOM 733 O O . THR A 1 92 ? -10.205 -5.080 6.206 1.00 97.56 92 THR A O 1
ATOM 736 N N . PHE A 1 93 ? -9.542 -5.803 4.189 1.00 97.94 93 PHE A N 1
ATOM 737 C CA . PHE A 1 93 ? -9.316 -4.478 3.609 1.00 97.94 93 PHE A CA 1
ATOM 738 C C . PHE A 1 93 ? -10.190 -4.238 2.382 1.00 97.94 93 PHE A C 1
ATOM 740 O O . PHE A 1 93 ? -10.193 -5.017 1.432 1.00 97.94 93 PHE A O 1
ATOM 747 N N . ILE A 1 94 ? -10.896 -3.112 2.386 1.00 97.31 94 ILE A N 1
ATOM 748 C CA . ILE A 1 94 ? -11.731 -2.651 1.281 1.00 97.31 94 ILE A CA 1
ATOM 749 C C . ILE A 1 94 ? -10.937 -1.591 0.518 1.00 97.31 94 ILE A C 1
ATOM 751 O O . ILE A 1 94 ? -10.666 -0.519 1.063 1.00 97.31 94 ILE A O 1
ATOM 755 N N . ALA A 1 95 ? -10.569 -1.871 -0.732 1.00 96.56 95 ALA A N 1
ATOM 756 C CA . ALA A 1 95 ? -9.982 -0.860 -1.608 1.00 96.56 95 ALA A CA 1
ATOM 757 C C . ALA A 1 95 ? -11.036 0.198 -1.961 1.00 96.56 95 ALA A C 1
ATOM 759 O O . ALA A 1 95 ? -12.109 -0.129 -2.471 1.00 96.56 95 ALA A O 1
ATOM 760 N N . SER A 1 96 ? -10.737 1.464 -1.675 1.00 94.38 96 SER A N 1
ATOM 761 C CA . SER A 1 96 ? -11.622 2.599 -1.955 1.00 94.38 96 SER A CA 1
ATOM 762 C C . SER A 1 96 ? -11.194 3.400 -3.183 1.00 94.38 96 SER A C 1
ATOM 764 O O . SER A 1 96 ? -12.045 3.999 -3.834 1.00 94.38 96 SER A O 1
ATOM 766 N N . ASP A 1 97 ? -9.903 3.390 -3.525 1.00 95.06 97 ASP A N 1
ATOM 767 C CA . ASP A 1 97 ? -9.361 4.020 -4.730 1.00 95.06 97 ASP A CA 1
ATOM 768 C C . ASP A 1 97 ? -8.067 3.318 -5.164 1.00 95.06 97 ASP A C 1
ATOM 770 O O . ASP A 1 97 ? -7.147 3.156 -4.364 1.00 95.06 97 ASP A O 1
ATOM 774 N N . MET A 1 98 ? -8.006 2.924 -6.436 1.00 95.12 98 MET A N 1
ATOM 775 C CA . MET A 1 98 ? -6.860 2.271 -7.082 1.00 95.12 98 MET A CA 1
ATOM 776 C C . MET A 1 98 ? -6.387 3.047 -8.323 1.00 95.12 98 MET A C 1
ATOM 778 O O . MET A 1 98 ? -5.525 2.572 -9.056 1.00 95.12 98 MET A O 1
ATOM 782 N N . SER A 1 99 ? -6.961 4.222 -8.604 1.00 92.38 99 SER A N 1
ATOM 783 C CA . SER A 1 99 ? -6.717 4.965 -9.849 1.00 92.38 99 SER A CA 1
ATOM 784 C C . SER A 1 99 ? -5.272 5.456 -9.996 1.00 92.38 99 SER A C 1
ATOM 786 O O . SER A 1 99 ? -4.803 5.664 -11.112 1.00 92.38 99 SER A O 1
ATOM 788 N N . GLY A 1 100 ? -4.555 5.596 -8.878 1.00 89.62 100 GLY A N 1
ATOM 789 C CA . GLY A 1 100 ? -3.134 5.937 -8.822 1.00 89.62 100 GLY A CA 1
ATOM 790 C C . GLY A 1 100 ? -2.176 4.743 -8.899 1.00 89.62 100 GLY A C 1
ATOM 791 O O . GLY A 1 100 ? -0.992 4.930 -8.628 1.00 89.62 100 GLY A O 1
ATOM 792 N N . TRP A 1 101 ? -2.653 3.530 -9.197 1.00 93.62 101 TRP A N 1
ATOM 793 C CA . TRP A 1 101 ? -1.854 2.300 -9.193 1.00 93.62 101 TRP A CA 1
ATOM 794 C C . TRP A 1 101 ? -1.400 1.885 -10.602 1.00 93.62 101 TRP A C 1
ATOM 796 O O . TRP A 1 101 ? -2.128 2.084 -11.572 1.00 93.62 101 TRP A O 1
ATOM 806 N N . GLY A 1 102 ? -0.226 1.254 -10.719 1.00 89.38 102 GLY A N 1
ATOM 807 C CA . GLY A 1 102 ? 0.205 0.547 -11.937 1.00 89.38 102 GLY A CA 1
ATOM 808 C C . GLY A 1 102 ? 1.461 1.094 -12.626 1.00 89.38 102 GLY A C 1
ATOM 809 O O . GLY A 1 102 ? 2.028 0.408 -13.468 1.00 89.38 102 GLY A O 1
ATOM 810 N N . GLY A 1 103 ? 1.927 2.296 -12.275 1.00 92.50 103 GLY A N 1
ATOM 811 C CA . GLY A 1 103 ? 3.192 2.852 -12.781 1.00 92.50 103 GLY A CA 1
ATOM 812 C C . GLY A 1 103 ? 4.411 2.443 -11.948 1.00 92.50 103 GLY A C 1
ATOM 813 O O . GLY A 1 103 ? 4.295 1.663 -11.008 1.00 92.50 103 GLY A O 1
ATOM 814 N N . THR A 1 104 ? 5.575 3.044 -12.209 1.00 93.81 104 THR A N 1
ATOM 815 C CA . THR A 1 104 ? 6.778 2.895 -11.360 1.00 93.81 104 THR A CA 1
ATOM 816 C C . THR A 1 104 ? 6.644 3.583 -10.002 1.00 93.81 104 THR A C 1
ATOM 818 O O . THR A 1 104 ? 7.441 3.360 -9.106 1.00 93.81 104 THR A O 1
ATOM 821 N N . SER A 1 105 ? 5.622 4.401 -9.802 1.00 95.31 105 SER A N 1
ATOM 822 C CA . SER A 1 105 ? 5.217 4.893 -8.490 1.00 95.31 105 SER A CA 1
ATOM 823 C C . SER A 1 105 ? 3.707 4.986 -8.462 1.00 95.31 105 SER A C 1
ATOM 825 O O . SER A 1 105 ? 3.101 5.301 -9.490 1.00 95.31 105 SER A O 1
ATOM 827 N N . GLY A 1 106 ? 3.110 4.777 -7.300 1.00 95.88 106 GLY A N 1
ATOM 828 C CA . GLY A 1 106 ? 1.666 4.836 -7.192 1.00 95.88 106 GLY A CA 1
ATOM 829 C C . GLY A 1 106 ? 1.167 4.783 -5.767 1.00 95.88 106 GLY A C 1
ATOM 830 O O . GLY A 1 106 ? 1.932 4.655 -4.808 1.00 95.88 106 GLY A O 1
ATOM 831 N N . TYR A 1 107 ? -0.146 4.910 -5.639 1.00 95.62 107 TYR A N 1
ATOM 832 C CA . TYR A 1 107 ? -0.838 4.766 -4.372 1.00 95.62 107 TYR A CA 1
ATOM 833 C C . TYR A 1 107 ? -2.210 4.136 -4.567 1.00 95.62 107 TYR A C 1
ATOM 835 O O . TYR A 1 107 ? -2.846 4.281 -5.611 1.00 95.62 107 TYR A O 1
ATOM 843 N N . ALA A 1 108 ? -2.674 3.479 -3.513 1.00 96.75 108 ALA A N 1
ATOM 844 C CA . ALA A 1 108 ? -4.038 3.011 -3.374 1.00 96.75 108 ALA A CA 1
ATOM 845 C C . ALA A 1 108 ? -4.561 3.357 -1.981 1.00 96.75 108 ALA A C 1
ATOM 847 O O . ALA A 1 108 ? -3.805 3.365 -1.006 1.00 96.75 108 ALA A O 1
ATOM 848 N N . SER A 1 109 ? -5.851 3.666 -1.896 1.00 96.94 109 SER A N 1
ATOM 849 C CA . SER A 1 109 ? -6.537 3.937 -0.635 1.00 96.94 109 SER A CA 1
ATOM 850 C C . SER A 1 109 ? -7.308 2.701 -0.191 1.00 96.94 109 SER A C 1
ATOM 852 O O . SER A 1 109 ? -8.027 2.082 -0.978 1.00 96.94 109 SER A O 1
ATOM 854 N N . PHE A 1 110 ? -7.177 2.369 1.086 1.00 97.75 110 PHE A N 1
ATOM 855 C CA . PHE A 1 110 ? -7.814 1.225 1.719 1.00 97.75 110 PHE A CA 1
ATOM 856 C C . PHE A 1 110 ? -8.560 1.661 2.970 1.00 97.75 110 PHE A C 1
ATOM 858 O O . PHE A 1 110 ? -8.213 2.650 3.618 1.00 97.75 110 PHE A O 1
ATOM 865 N N . ARG A 1 111 ? -9.573 0.879 3.324 1.00 97.31 111 ARG A N 1
ATOM 866 C CA . ARG A 1 111 ? -10.270 0.960 4.602 1.00 97.31 111 ARG A CA 1
ATOM 867 C C . ARG A 1 111 ? -10.274 -0.407 5.269 1.00 97.31 111 ARG A C 1
ATOM 869 O O . ARG A 1 111 ? -10.550 -1.408 4.610 1.00 97.31 111 ARG A O 1
ATOM 876 N N . VAL A 1 112 ? -10.005 -0.450 6.568 1.00 97.62 112 VAL A N 1
ATOM 877 C CA . VAL A 1 112 ? -10.157 -1.663 7.374 1.00 97.62 112 VAL A CA 1
ATOM 878 C C . VAL A 1 112 ? -11.646 -1.979 7.500 1.00 97.62 112 VAL A C 1
ATOM 880 O O . VAL A 1 112 ? -12.451 -1.125 7.872 1.00 97.62 112 VAL A O 1
ATOM 883 N N . SER A 1 113 ? -12.031 -3.208 7.177 1.00 97.50 113 SER A N 1
ATOM 884 C CA . SER A 1 113 ? -13.404 -3.692 7.308 1.00 97.50 113 SER A CA 1
ATOM 885 C C . SER A 1 113 ? -13.903 -3.536 8.745 1.00 97.50 113 SER A C 1
ATOM 887 O O . SER A 1 113 ? -13.177 -3.814 9.698 1.00 97.50 113 SER A O 1
ATOM 889 N N . LEU A 1 114 ? -15.177 -3.167 8.911 1.00 96.75 114 LEU A N 1
ATOM 890 C CA . LEU A 1 114 ? -15.841 -3.113 10.222 1.00 96.75 114 LEU A CA 1
ATOM 891 C C . LEU A 1 114 ? -15.847 -4.467 10.952 1.00 96.75 114 LEU A C 1
ATOM 893 O O . LEU A 1 114 ? -16.020 -4.509 12.167 1.00 96.75 114 LEU A O 1
ATOM 897 N N . TYR A 1 115 ? -15.662 -5.564 10.215 1.00 96.12 115 TYR A N 1
ATOM 898 C CA . TYR A 1 115 ? -15.677 -6.933 10.733 1.00 96.12 115 TYR A CA 1
ATOM 899 C C . TYR A 1 115 ? -14.287 -7.583 10.757 1.00 96.12 115 TYR A C 1
ATOM 901 O O . TYR A 1 115 ? -14.184 -8.795 10.970 1.00 96.12 115 TYR A O 1
ATOM 909 N N . ALA A 1 116 ? -13.229 -6.802 10.513 1.00 96.44 116 ALA A N 1
ATOM 910 C CA . ALA A 1 116 ? -11.857 -7.281 10.581 1.00 96.44 116 ALA A CA 1
ATOM 911 C C . ALA A 1 116 ? -11.554 -7.853 11.973 1.00 96.44 116 ALA A C 1
ATOM 913 O O . ALA A 1 116 ? -11.864 -7.241 12.997 1.00 96.44 116 ALA A O 1
ATOM 914 N N . GLN A 1 117 ? -10.941 -9.036 12.009 1.00 96.06 117 GLN A N 1
ATOM 915 C CA . GLN A 1 117 ? -10.459 -9.614 13.260 1.00 96.06 117 GLN A CA 1
ATOM 916 C C . GLN A 1 117 ? -9.115 -8.975 13.639 1.00 96.06 117 GLN A C 1
ATOM 918 O O . GLN A 1 117 ? -8.318 -8.679 12.744 1.00 96.06 117 GLN A O 1
ATOM 923 N N . PRO A 1 118 ? -8.818 -8.784 14.935 1.00 94.31 118 PRO A N 1
ATOM 924 C CA . PRO A 1 118 ? -7.499 -8.332 15.364 1.00 94.31 118 PRO A CA 1
ATOM 925 C C . PRO A 1 118 ? -6.392 -9.279 14.882 1.00 94.31 118 PRO A C 1
ATOM 927 O O . PRO A 1 118 ? -6.524 -10.498 14.994 1.00 94.31 118 PRO A O 1
ATOM 930 N N . GLY A 1 119 ? -5.292 -8.726 14.374 1.00 95.44 119 GLY A N 1
ATOM 931 C CA . GLY A 1 119 ? -4.156 -9.512 13.901 1.00 95.44 119 GLY A CA 1
ATOM 932 C C . GLY A 1 119 ? -3.172 -8.705 13.062 1.00 95.44 119 GLY A C 1
ATOM 933 O O . GLY A 1 119 ? -3.389 -7.527 12.782 1.00 95.44 119 GLY A O 1
ATOM 934 N N . THR A 1 120 ? -2.093 -9.369 12.652 1.00 95.12 120 THR A N 1
ATOM 935 C CA . THR A 1 120 ? -1.131 -8.833 11.686 1.00 95.12 120 THR A CA 1
ATOM 936 C C . THR A 1 120 ? -1.487 -9.346 10.300 1.00 95.12 120 THR A C 1
ATOM 938 O O . THR A 1 120 ? -1.626 -10.552 10.100 1.00 95.12 120 THR A O 1
ATOM 941 N N . TYR A 1 121 ? -1.601 -8.429 9.344 1.00 93.88 121 TYR A N 1
ATOM 942 C CA . TYR A 1 121 ? -1.905 -8.734 7.951 1.00 93.88 121 TYR A CA 1
ATOM 943 C C . TYR A 1 121 ? -0.802 -8.193 7.049 1.00 93.88 121 TYR A C 1
ATOM 945 O O . TYR A 1 121 ? -0.155 -7.199 7.379 1.00 93.88 121 TYR A O 1
ATOM 953 N N . ALA A 1 122 ? -0.612 -8.835 5.900 1.00 91.88 122 ALA A N 1
ATOM 954 C CA . ALA A 1 122 ? 0.385 -8.439 4.920 1.00 91.88 122 ALA A CA 1
ATOM 955 C C . ALA A 1 122 ? -0.275 -7.869 3.661 1.00 91.88 122 ALA A C 1
ATOM 957 O O . ALA A 1 122 ? -1.304 -8.364 3.197 1.00 91.88 122 ALA A O 1
ATOM 958 N N . PHE A 1 123 ? 0.374 -6.853 3.101 1.00 94.56 123 PHE A N 1
ATOM 959 C CA . PHE A 1 123 ? 0.214 -6.456 1.711 1.00 94.56 123 PHE A CA 1
ATOM 960 C C . PHE A 1 123 ? 1.447 -6.936 0.959 1.00 9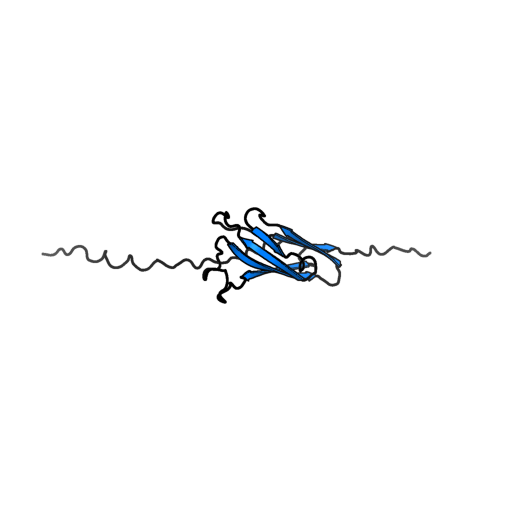4.56 123 PHE A C 1
ATOM 962 O O . PHE A 1 123 ? 2.571 -6.723 1.410 1.00 94.56 123 PHE A O 1
ATOM 969 N N . THR A 1 124 ? 1.245 -7.551 -0.197 1.00 93.75 124 THR A N 1
ATOM 970 C CA . THR A 1 124 ? 2.340 -7.934 -1.086 1.00 93.75 124 THR A CA 1
ATOM 971 C C . THR A 1 124 ? 2.282 -7.054 -2.316 1.00 93.75 124 THR A C 1
ATOM 973 O O . THR A 1 124 ? 1.305 -7.113 -3.057 1.00 93.75 124 THR A O 1
ATOM 976 N N . VAL A 1 125 ? 3.318 -6.243 -2.527 1.00 92.56 125 VAL A N 1
ATOM 977 C CA . VAL A 1 125 ? 3.494 -5.453 -3.749 1.00 92.56 125 VAL A CA 1
ATOM 978 C C . VAL A 1 125 ? 4.509 -6.163 -4.630 1.00 92.56 125 VAL A C 1
ATOM 980 O O . VAL A 1 125 ? 5.630 -6.431 -4.203 1.00 92.56 125 VAL A O 1
ATOM 983 N N . THR A 1 126 ? 4.114 -6.486 -5.855 1.00 91.38 126 THR A N 1
ATOM 984 C CA . THR A 1 126 ? 4.956 -7.191 -6.821 1.00 91.38 126 THR A CA 1
ATOM 985 C C . THR A 1 126 ? 5.149 -6.306 -8.031 1.00 91.38 126 THR A C 1
ATOM 987 O O . THR A 1 126 ? 4.177 -5.983 -8.699 1.00 91.38 126 THR A O 1
ATOM 990 N N . ALA A 1 127 ? 6.390 -5.923 -8.312 1.00 91.12 127 ALA A N 1
ATOM 991 C CA . ALA A 1 127 ? 6.746 -5.187 -9.516 1.00 91.12 127 ALA A CA 1
ATOM 992 C C . ALA A 1 127 ? 7.416 -6.132 -10.520 1.00 91.12 127 ALA A C 1
ATOM 994 O O . ALA A 1 127 ? 8.216 -6.985 -10.123 1.00 91.12 127 ALA A O 1
ATOM 995 N N . ARG A 1 128 ? 7.100 -5.980 -11.807 1.00 88.25 128 ARG A N 1
ATOM 996 C CA . ARG A 1 128 ? 7.680 -6.781 -12.890 1.00 88.25 128 ARG A CA 1
ATOM 997 C C . ARG A 1 128 ? 8.444 -5.898 -13.864 1.00 88.25 128 ARG A C 1
ATOM 999 O O . ARG A 1 128 ? 8.039 -4.781 -14.184 1.00 88.25 128 ARG A O 1
ATOM 1006 N N . ALA A 1 129 ? 9.567 -6.422 -14.335 1.00 85.88 129 ALA A N 1
ATOM 1007 C CA . ALA A 1 129 ? 10.357 -5.829 -15.398 1.00 85.88 129 ALA A CA 1
ATOM 1008 C C . ALA A 1 129 ? 10.978 -6.932 -16.251 1.00 85.88 129 ALA A C 1
ATOM 1010 O O . ALA A 1 129 ? 11.207 -8.049 -15.782 1.00 85.88 129 ALA A O 1
ATOM 1011 N N . ASN A 1 130 ? 11.284 -6.596 -17.498 1.00 82.12 130 ASN A N 1
ATOM 1012 C CA . ASN A 1 130 ? 11.805 -7.530 -18.478 1.00 82.12 130 ASN A CA 1
ATOM 1013 C C . ASN A 1 130 ? 13.047 -6.971 -19.163 1.00 82.12 130 ASN A C 1
ATOM 1015 O O . ASN A 1 130 ? 13.117 -5.797 -19.533 1.00 82.12 130 ASN A O 1
ATOM 1019 N N . ARG A 1 131 ? 14.045 -7.833 -19.338 1.00 72.69 131 ARG A N 1
ATOM 1020 C CA . ARG A 1 131 ? 15.287 -7.506 -20.024 1.00 72.69 131 ARG A CA 1
ATOM 1021 C C . ARG A 1 131 ? 15.191 -7.959 -21.471 1.00 72.69 131 ARG A C 1
ATOM 1023 O O . ARG A 1 131 ? 15.177 -9.158 -21.748 1.00 72.69 131 ARG A O 1
ATOM 1030 N N . THR A 1 132 ? 15.252 -7.018 -22.407 1.00 63.12 132 THR A N 1
ATOM 1031 C CA . THR A 1 132 ? 15.519 -7.377 -23.801 1.00 63.12 132 THR A CA 1
ATOM 1032 C C . THR A 1 132 ? 16.972 -7.838 -23.892 1.00 63.12 132 THR A C 1
ATOM 1034 O O . THR A 1 132 ? 17.901 -7.034 -23.832 1.00 63.12 132 THR A O 1
ATOM 1037 N N . VAL A 1 133 ? 17.199 -9.148 -23.977 1.00 57.75 133 VAL A N 1
ATOM 1038 C CA . VAL A 1 133 ? 18.523 -9.675 -24.313 1.00 57.75 133 VAL A CA 1
ATOM 1039 C C . VAL A 1 133 ? 18.666 -9.551 -25.824 1.00 57.75 133 VAL A C 1
ATOM 1041 O O . VAL A 1 133 ? 18.100 -10.355 -26.563 1.00 57.75 133 VAL A O 1
ATOM 1044 N N . ASP A 1 134 ? 19.416 -8.550 -26.286 1.00 54.81 134 ASP A N 1
ATOM 1045 C CA . ASP A 1 134 ? 19.915 -8.53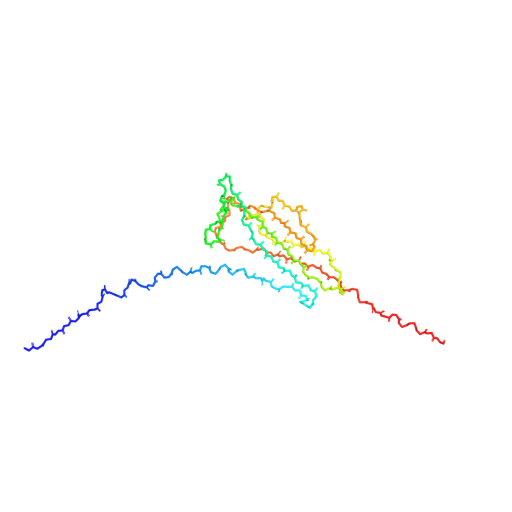8 -27.660 1.00 54.81 134 ASP A CA 1
ATOM 1046 C C . ASP A 1 134 ? 20.852 -9.740 -27.825 1.00 54.81 134 ASP A C 1
ATOM 1048 O O . ASP A 1 134 ? 22.050 -9.692 -27.536 1.00 54.81 134 ASP A O 1
ATOM 1052 N N . LEU A 1 135 ? 20.290 -10.865 -28.266 1.00 49.47 135 LEU A N 1
ATOM 1053 C CA . LEU A 1 135 ? 21.052 -11.995 -28.775 1.00 49.47 135 LEU A CA 1
ATOM 1054 C C . LEU A 1 135 ? 21.630 -11.543 -30.112 1.00 49.47 135 LEU A C 1
ATOM 1056 O O . LEU A 1 135 ? 21.029 -11.774 -31.159 1.00 49.47 135 LEU A O 1
ATOM 1060 N N . GLY A 1 136 ? 22.750 -10.816 -30.051 1.00 45.16 136 GLY A N 1
ATOM 1061 C CA . GLY A 1 136 ? 23.449 -10.263 -31.202 1.00 45.16 136 GLY A CA 1
ATOM 1062 C C . GLY A 1 136 ? 23.486 -11.279 -32.335 1.00 45.16 136 GLY A C 1
ATOM 1063 O O . GLY A 1 136 ? 24.196 -12.283 -32.267 1.00 45.16 136 GLY A O 1
ATOM 1064 N N . GLY A 1 137 ? 22.671 -11.030 -33.361 1.00 44.16 137 GLY A N 1
ATOM 1065 C CA . GLY A 1 137 ? 22.630 -11.850 -34.553 1.00 44.16 137 GLY A CA 1
ATOM 1066 C C . GLY A 1 137 ? 24.022 -11.856 -35.157 1.00 44.16 137 GLY A C 1
ATOM 1067 O O . GLY A 1 137 ? 24.492 -10.832 -35.652 1.00 44.16 137 GLY A O 1
ATOM 1068 N N . SER A 1 138 ? 24.683 -13.011 -35.106 1.00 50.16 138 SER A N 1
ATOM 1069 C CA . SER A 1 138 ? 25.885 -13.273 -35.882 1.00 50.16 138 SER A CA 1
ATOM 1070 C C . SER A 1 138 ? 25.497 -13.213 -37.358 1.00 50.16 138 SER A C 1
ATOM 1072 O O . SER A 1 138 ? 25.133 -14.209 -37.981 1.00 50.16 138 SER A O 1
ATOM 1074 N N . ARG A 1 139 ? 25.511 -12.006 -37.929 1.00 48.19 139 ARG A N 1
ATOM 1075 C CA . ARG A 1 139 ? 25.621 -11.831 -39.370 1.00 48.19 139 ARG A CA 1
ATOM 1076 C C . ARG A 1 139 ? 27.060 -12.170 -39.723 1.00 48.19 139 ARG A C 1
ATOM 1078 O O . ARG A 1 139 ? 27.930 -11.307 -39.749 1.00 48.19 139 ARG A O 1
ATOM 1085 N N . GLY A 1 140 ? 27.290 -13.457 -39.965 1.00 53.22 140 GLY A N 1
ATOM 1086 C CA . GLY A 1 140 ? 28.364 -13.881 -40.842 1.00 53.22 140 GLY A CA 1
ATOM 1087 C C . GLY A 1 140 ? 28.133 -13.230 -42.201 1.00 53.22 140 GLY A C 1
ATOM 1088 O O . GLY A 1 140 ? 27.194 -13.582 -42.911 1.00 53.22 140 GLY A O 1
ATOM 1089 N N . SER A 1 141 ? 28.953 -12.243 -42.530 1.00 47.06 141 SER A N 1
ATOM 1090 C CA . SER A 1 141 ? 29.138 -11.780 -43.901 1.00 47.06 141 SER A CA 1
ATOM 1091 C C . SER A 1 141 ? 30.494 -12.283 -44.369 1.00 47.06 141 SER A C 1
ATOM 1093 O O . SER A 1 141 ? 31.514 -12.041 -43.723 1.00 47.06 141 SER A O 1
ATOM 1095 N N . SER A 1 142 ? 30.399 -13.078 -45.429 1.00 53.03 142 SER A N 1
ATOM 1096 C CA . SER A 1 142 ? 31.445 -13.748 -46.197 1.00 53.03 142 SER A CA 1
ATOM 1097 C C . SER A 1 142 ? 32.336 -12.761 -46.938 1.00 53.03 142 SER A C 1
ATOM 1099 O O . SER A 1 142 ? 31.862 -11.633 -47.205 1.00 53.03 142 SER A O 1
#

Radius of gyration: 25.87 Å; chains: 1; bounding box: 47×31×118 Å

pLDDT: mean 77.37, std 22.58, range [31.56, 97.94]